Protein AF-A0A1T2KTH5-F1 (afdb_monomer)

Secondary structure (DSSP, 8-state):
-HHHHHHHHHHHHHT-EEEETTEEEE-SSS--TT-TTHHHHHHHHHHHHHHHHHHT-SS--SEEEEETTEEEEE--S-HHHHHHHHHHHHHHSSS--------SSEEEETTEEEEEETTEEEEE-

Foldseek 3Di:
DVVVVVVVVVVQQQALWDADPNDIDGDPDAHDPPDPCRQVVLVVVVVVLVVVLQVPDPADFPDWDDDRQDIDTHHDPDDVVVVVSQVSSCVSDPPDHDDDDDDPAWDDDPPWIWGADPNDTDIDD

Solvent-accessible surface area (backbone atoms only — not comparable to full-atom values): 7875 Å² total; per-residue (Å²): 105,78,64,54,52,52,49,52,51,52,49,51,52,76,58,20,64,44,73,58,95,91,41,82,44,73,41,91,74,70,69,46,88,84,49,96,60,37,66,64,50,52,46,53,52,50,50,50,52,50,53,58,51,56,73,73,45,92,77,72,58,84,38,82,48,74,56,91,90,48,74,52,71,41,78,84,78,52,68,70,54,50,53,50,53,52,51,47,53,43,67,71,36,98,85,54,73,79,87,87,85,87,58,92,50,52,46,77,55,90,82,30,39,42,29,58,55,95,95,36,83,45,77,46,117

Radius of gyration: 18.23 Å; Cα contacts (8 Å, |Δi|>4): 105; chains: 1; bounding box: 39×35×52 Å

Structure (mmCIF, N/CA/C/O backbone):
data_AF-A0A1T2KTH5-F1
#
_entry.id   AF-A0A1T2KTH5-F1
#
loop_
_atom_site.group_PDB
_atom_site.id
_atom_site.type_symbol
_atom_site.label_atom_id
_atom_site.label_alt_id
_atom_site.label_comp_id
_atom_site.label_asym_id
_atom_site.label_entity_id
_atom_site.label_seq_id
_atom_site.pdbx_PDB_ins_code
_atom_site.Cartn_x
_atom_site.Cartn_y
_atom_site.Cartn_z
_atom_site.occupancy
_atom_site.B_iso_or_equiv
_atom_site.auth_seq_id
_atom_site.auth_comp_id
_atom_site.auth_asym_id
_atom_site.auth_atom_id
_atom_site.pdbx_PDB_model_num
ATOM 1 N N . SER A 1 1 ? -24.000 18.958 11.539 1.00 47.59 1 SER A N 1
ATOM 2 C CA . SER A 1 1 ? -22.935 19.795 10.945 1.00 47.59 1 SER A CA 1
ATOM 3 C C . SER A 1 1 ? -21.641 18.971 10.852 1.00 47.59 1 SER A C 1
ATOM 5 O O . SER A 1 1 ? -21.633 17.850 11.360 1.00 47.59 1 SER A O 1
ATOM 7 N N . PRO A 1 2 ? -20.554 19.454 10.218 1.00 54.84 2 PRO A N 1
ATOM 8 C CA . PRO A 1 2 ? -19.252 18.767 10.220 1.00 54.84 2 PRO A CA 1
ATOM 9 C C . PRO A 1 2 ? -18.721 18.444 11.633 1.00 54.84 2 PRO A C 1
ATOM 11 O O . PRO A 1 2 ? -18.048 17.431 11.831 1.00 54.84 2 PRO A O 1
ATOM 14 N N . ASP A 1 3 ? -19.091 19.248 12.633 1.00 61.09 3 ASP A N 1
ATOM 15 C CA . ASP A 1 3 ? -18.751 19.007 14.040 1.00 61.09 3 ASP A CA 1
ATOM 16 C C . ASP A 1 3 ? -19.462 17.788 14.632 1.00 61.09 3 ASP A C 1
ATOM 18 O O . ASP A 1 3 ? -18.867 17.046 15.413 1.00 61.09 3 ASP A O 1
ATOM 22 N N . ASP A 1 4 ? -20.714 17.541 14.250 1.00 53.19 4 ASP A N 1
ATOM 23 C CA . ASP A 1 4 ? -21.470 16.382 14.741 1.00 53.19 4 ASP A CA 1
ATOM 24 C C . ASP A 1 4 ? -20.905 15.077 14.174 1.00 53.19 4 ASP A C 1
ATOM 26 O O . ASP A 1 4 ? -20.784 14.090 14.896 1.00 53.19 4 ASP A O 1
ATOM 30 N N . LEU A 1 5 ? -20.468 15.096 12.909 1.00 54.88 5 LEU A N 1
ATOM 31 C CA . LEU A 1 5 ? -19.745 13.980 12.294 1.00 54.88 5 LEU A CA 1
ATOM 32 C C . LEU A 1 5 ? -18.414 13.734 13.006 1.00 54.88 5 LEU A C 1
ATOM 34 O O . LEU A 1 5 ? -18.098 12.597 13.339 1.00 54.88 5 LEU A O 1
ATOM 38 N N . THR A 1 6 ? -17.668 14.793 13.316 1.00 58.50 6 THR A N 1
ATOM 39 C CA . THR A 1 6 ? -16.385 14.688 14.027 1.00 58.50 6 THR A CA 1
ATOM 40 C C . THR A 1 6 ? -16.558 14.124 15.441 1.00 58.50 6 THR A C 1
ATOM 42 O O . THR A 1 6 ? -15.764 13.287 15.879 1.00 58.50 6 THR A O 1
ATOM 45 N N . LYS A 1 7 ? -17.618 14.527 16.154 1.00 61.78 7 LYS A N 1
ATOM 46 C CA . LYS A 1 7 ? -17.967 13.989 17.480 1.00 61.78 7 LYS A CA 1
ATOM 47 C C . LYS A 1 7 ? -18.400 12.527 17.412 1.00 61.78 7 LYS A C 1
ATOM 49 O O . LYS A 1 7 ? -17.946 11.736 18.234 1.00 61.78 7 LYS A O 1
ATOM 54 N N . LEU A 1 8 ? -19.220 12.161 16.427 1.00 57.59 8 LEU A N 1
ATOM 55 C CA . LEU A 1 8 ? -19.664 10.783 16.222 1.00 57.59 8 LEU A CA 1
ATOM 56 C C . LEU A 1 8 ? -18.483 9.865 15.874 1.00 57.59 8 LEU A C 1
ATOM 58 O O . LEU A 1 8 ? -18.363 8.775 16.425 1.00 57.59 8 LEU A O 1
ATOM 62 N N . ILE A 1 9 ? -17.564 10.342 15.031 1.00 58.75 9 ILE A N 1
ATOM 63 C CA . ILE A 1 9 ? -16.332 9.635 14.668 1.00 58.75 9 ILE A CA 1
ATOM 64 C C . ILE A 1 9 ? -15.434 9.461 15.896 1.00 58.75 9 ILE A C 1
ATOM 66 O O . ILE A 1 9 ? -15.010 8.344 16.178 1.00 58.75 9 ILE A O 1
ATOM 70 N N . ARG A 1 10 ? -15.195 10.520 16.683 1.00 60.19 10 ARG A N 1
ATOM 71 C CA . ARG A 1 10 ? -14.440 10.409 17.944 1.00 60.19 10 ARG A CA 1
ATOM 72 C C . ARG A 1 10 ? -15.077 9.415 18.910 1.00 60.19 10 ARG A C 1
ATOM 74 O O . ARG A 1 10 ? -14.348 8.644 19.517 1.00 60.19 10 ARG A O 1
ATOM 81 N N . PHE A 1 11 ? -16.403 9.417 19.033 1.00 58.38 11 PHE A N 1
ATOM 82 C CA . PHE A 1 11 ? -17.132 8.507 19.913 1.00 58.38 11 PHE A CA 1
ATOM 83 C C . PHE A 1 11 ? -16.990 7.042 19.480 1.00 58.38 11 PHE A C 1
ATOM 85 O O . PHE A 1 11 ? -16.682 6.197 20.314 1.00 58.38 11 PHE A O 1
ATOM 92 N N . ILE A 1 12 ? -17.131 6.748 18.182 1.00 56.31 12 ILE A N 1
ATOM 93 C CA . ILE A 1 12 ? -16.936 5.397 17.627 1.00 56.31 12 ILE A CA 1
ATOM 94 C C . ILE A 1 12 ? -15.483 4.931 17.815 1.00 56.31 12 ILE A C 1
ATOM 96 O O . ILE A 1 12 ? -15.254 3.768 18.131 1.00 56.31 12 ILE A O 1
ATOM 100 N N . LEU A 1 13 ? -14.504 5.830 17.670 1.00 53.69 13 LEU A N 1
ATOM 101 C CA . LEU A 1 13 ? -13.084 5.503 17.832 1.00 53.69 13 LEU A CA 1
ATOM 102 C C . LEU A 1 13 ? -12.684 5.236 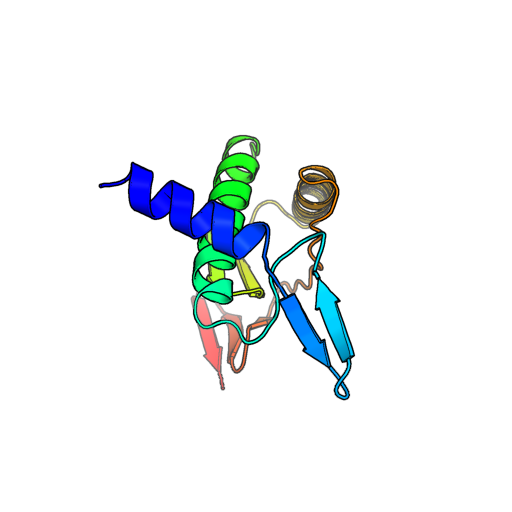19.283 1.00 53.69 13 LEU A C 1
ATOM 104 O O . LEU A 1 13 ? -11.877 4.344 19.520 1.00 53.69 13 LEU A O 1
ATOM 108 N N . THR A 1 14 ? -13.246 5.975 20.242 1.00 54.22 14 THR A N 1
ATOM 109 C CA . THR A 1 14 ? -12.961 5.785 21.674 1.00 54.22 14 THR A CA 1
ATOM 110 C C . THR A 1 14 ? -13.792 4.677 22.316 1.00 54.22 14 THR A C 1
ATOM 112 O O . THR A 1 14 ? -13.408 4.168 23.364 1.00 54.22 14 THR A O 1
ATOM 115 N N . HIS A 1 15 ? -14.900 4.277 21.686 1.00 54.16 15 HIS A N 1
ATOM 116 C CA . HIS A 1 15 ? -15.792 3.212 22.149 1.00 54.16 15 HIS A CA 1
ATOM 117 C C . HIS A 1 15 ? -15.847 2.055 21.139 1.00 54.16 15 HIS A C 1
ATOM 119 O O . HIS A 1 15 ? -16.916 1.498 20.883 1.00 54.16 15 HIS A O 1
ATOM 125 N N . ASN A 1 16 ? -14.698 1.668 20.565 1.00 57.09 16 ASN A N 1
ATOM 126 C CA . ASN A 1 16 ? -14.565 0.430 19.787 1.00 57.09 16 ASN A CA 1
ATOM 127 C C . ASN A 1 16 ? -14.603 -0.786 20.731 1.00 57.09 16 ASN A C 1
ATOM 129 O O . ASN A 1 16 ? -13.601 -1.465 20.945 1.00 57.09 16 ASN A O 1
ATOM 133 N N . ALA A 1 17 ? -15.760 -1.036 21.341 1.00 54.88 17 ALA A N 1
ATOM 134 C CA . ALA A 1 17 ? -16.015 -2.241 22.112 1.00 54.88 17 ALA A CA 1
ATOM 135 C C . ALA A 1 17 ? -16.496 -3.347 21.165 1.00 54.88 17 ALA A C 1
ATOM 137 O O . ALA A 1 17 ? -17.519 -3.196 20.494 1.00 54.88 17 ALA A O 1
ATOM 138 N N . PHE A 1 18 ? -15.772 -4.459 21.104 1.00 56.44 18 PHE A N 1
ATOM 139 C CA . PHE A 1 18 ? -16.195 -5.656 20.384 1.00 56.44 18 PHE A CA 1
ATOM 140 C C . PHE A 1 18 ? -16.348 -6.828 21.343 1.00 56.44 18 PHE A C 1
ATOM 142 O O . PHE A 1 18 ? -15.811 -6.829 22.449 1.00 56.44 18 PHE A O 1
ATOM 149 N N . THR A 1 19 ? -17.131 -7.821 20.934 1.00 45.41 19 THR A N 1
ATOM 150 C CA . THR A 1 19 ? -17.385 -9.006 21.757 1.00 45.41 19 THR A CA 1
ATOM 151 C C . THR A 1 19 ? -16.794 -10.212 21.047 1.00 45.41 19 THR A C 1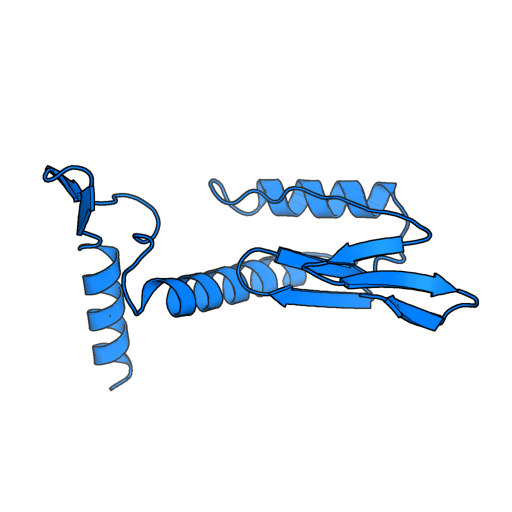
ATOM 153 O O . THR A 1 19 ? -17.137 -10.470 19.895 1.00 45.41 19 THR A O 1
ATOM 156 N N . PHE A 1 20 ? -15.905 -10.940 21.717 1.00 46.81 20 PHE A N 1
ATOM 157 C CA . PHE A 1 20 ? -15.282 -12.157 21.197 1.00 46.81 20 PHE A CA 1
ATOM 158 C C . PHE A 1 20 ? -15.393 -13.253 22.261 1.00 46.81 20 PHE A C 1
ATOM 160 O O . PHE A 1 20 ? -15.077 -13.016 23.422 1.00 46.81 20 PHE A O 1
ATOM 167 N N . ASN A 1 21 ? -15.913 -14.434 21.903 1.00 57.69 21 ASN A N 1
ATOM 168 C CA . ASN A 1 21 ? -16.188 -15.531 22.849 1.00 57.69 21 ASN A CA 1
ATOM 169 C C . ASN A 1 21 ? -17.005 -15.126 24.100 1.00 57.69 21 ASN A C 1
ATOM 171 O O . ASN A 1 21 ? -16.751 -15.600 25.204 1.00 57.69 21 ASN A O 1
ATOM 175 N N . GLY A 1 22 ? -17.991 -14.234 23.945 1.00 65.06 22 GLY A N 1
ATOM 176 C CA . GLY A 1 22 ? -18.833 -13.770 25.061 1.00 65.06 22 GLY A CA 1
ATOM 177 C C . GLY A 1 22 ? -18.125 -12.835 26.049 1.00 65.06 22 GLY A C 1
ATOM 178 O O . GLY A 1 22 ? -18.695 -12.493 27.081 1.00 65.06 22 GLY A O 1
ATOM 179 N N . GLN A 1 23 ? -16.899 -12.412 25.738 1.00 47.88 23 GLN A N 1
ATOM 180 C CA . GLN A 1 23 ? -16.119 -11.448 26.506 1.00 47.88 23 GLN A CA 1
ATOM 181 C C . GLN A 1 23 ? -16.079 -10.116 25.748 1.00 47.88 23 GLN A C 1
ATOM 183 O O . GLN A 1 23 ? -15.932 -10.091 24.523 1.00 47.88 23 GLN A O 1
ATOM 188 N N . HIS A 1 24 ? -16.231 -9.009 26.473 1.00 56.81 24 HIS A N 1
ATOM 189 C CA . HIS A 1 24 ? -16.186 -7.659 25.914 1.00 56.81 24 HIS A CA 1
ATOM 190 C C . HIS A 1 24 ? -14.757 -7.116 25.952 1.00 56.81 24 HIS A C 1
ATOM 192 O O . HIS A 1 24 ? -14.131 -7.088 27.010 1.00 56.81 24 HIS A O 1
ATOM 198 N N . TYR A 1 25 ? -14.268 -6.645 24.809 1.00 56.44 25 TYR A N 1
ATOM 199 C CA . TYR A 1 25 ? -12.944 -6.055 24.651 1.00 56.44 25 TYR A CA 1
ATOM 200 C C . TYR A 1 25 ? -13.085 -4.634 24.125 1.00 56.44 25 TYR A C 1
ATOM 202 O O . TYR A 1 25 ? -13.794 -4.401 23.148 1.00 56.44 25 TYR A O 1
ATOM 210 N N . LEU A 1 26 ? -12.402 -3.685 24.761 1.00 58.41 26 LEU A N 1
ATOM 211 C CA . LEU A 1 26 ? -12.257 -2.332 24.241 1.00 58.41 26 LEU A CA 1
ATOM 212 C C . LEU A 1 26 ? -10.969 -2.271 23.424 1.00 58.41 26 LEU A C 1
ATOM 214 O O . LEU A 1 26 ? -9.888 -2.560 23.932 1.00 58.41 26 LEU A O 1
ATOM 218 N N . GLN A 1 27 ? -11.084 -1.917 22.153 1.00 53.28 27 GLN A N 1
ATOM 219 C CA . GLN A 1 27 ? -9.931 -1.784 21.284 1.00 53.28 27 GLN A CA 1
ATOM 220 C C . GLN A 1 27 ? -9.269 -0.422 21.521 1.00 53.28 27 GLN A C 1
ATOM 222 O O . GLN A 1 27 ? -9.794 0.610 21.110 1.00 53.28 27 GLN A O 1
ATOM 227 N N . GLU A 1 28 ? -8.114 -0.422 22.189 1.00 53.31 28 GLU A N 1
ATOM 228 C CA . GLU A 1 28 ? -7.362 0.804 22.499 1.00 53.31 28 GLU A CA 1
ATOM 229 C C . GLU A 1 28 ? -6.713 1.441 21.255 1.00 53.31 28 GLU A C 1
ATOM 231 O O . GLU A 1 28 ? -6.493 2.648 21.226 1.00 53.31 28 GLU A O 1
ATOM 236 N N . HIS A 1 29 ? -6.425 0.645 20.214 1.00 53.44 29 HIS A N 1
ATOM 237 C CA . HIS A 1 29 ? -5.820 1.103 18.958 1.00 53.44 29 HIS A CA 1
ATOM 238 C C . HIS A 1 29 ? -6.442 0.411 17.734 1.00 53.44 29 HIS A C 1
ATOM 240 O O . HIS A 1 29 ? -6.533 -0.816 17.663 1.00 53.44 29 HIS A O 1
ATOM 246 N N . GLY A 1 30 ? -6.831 1.202 16.730 1.00 52.97 30 GLY A N 1
ATOM 247 C CA . GLY A 1 30 ? -7.528 0.725 15.531 1.00 52.97 30 GLY A CA 1
ATOM 248 C C . GLY A 1 30 ? -9.050 0.698 15.703 1.00 52.97 30 GLY A C 1
ATOM 249 O O . GLY A 1 30 ? -9.594 1.303 16.622 1.00 52.97 30 GLY A O 1
ATOM 250 N N . THR A 1 31 ? -9.749 0.029 14.790 1.00 48.66 31 THR A N 1
ATOM 251 C CA . THR A 1 31 ? -11.206 -0.139 14.855 1.00 48.66 31 THR A CA 1
ATOM 252 C C . THR A 1 31 ? -11.586 -1.612 14.824 1.00 48.66 31 THR A C 1
ATOM 254 O O . THR A 1 31 ? -10.900 -2.417 14.189 1.00 48.66 31 THR A O 1
ATOM 257 N N . ALA A 1 32 ? -12.663 -1.961 15.529 1.00 56.94 32 ALA A N 1
ATOM 258 C CA . ALA A 1 32 ? -13.148 -3.327 15.591 1.00 56.94 32 ALA A CA 1
ATOM 259 C C . ALA A 1 32 ? -13.707 -3.767 14.236 1.00 56.94 32 ALA A C 1
ATOM 261 O O . ALA A 1 32 ? -14.629 -3.142 13.693 1.00 56.94 32 ALA A O 1
ATOM 262 N N . MET A 1 33 ? -13.183 -4.881 13.716 1.00 57.69 33 MET A N 1
ATOM 263 C CA . MET A 1 33 ? -13.756 -5.554 12.552 1.00 57.69 33 MET A CA 1
ATOM 264 C C . MET A 1 33 ? -15.204 -5.953 12.871 1.00 57.69 33 MET A C 1
ATOM 266 O O . MET A 1 33 ? -15.458 -6.659 13.843 1.00 57.69 33 MET A O 1
ATOM 270 N N . GLY A 1 34 ? -16.164 -5.479 12.072 1.00 46.09 34 GLY A N 1
ATOM 271 C CA . GLY A 1 34 ? -17.589 -5.802 12.232 1.00 46.09 34 GLY A CA 1
ATOM 272 C C . GLY A 1 34 ? -18.488 -4.629 12.626 1.00 46.09 34 GLY A C 1
ATOM 273 O O . GLY A 1 34 ? -19.711 -4.746 12.526 1.00 46.09 34 GLY A O 1
ATOM 274 N N . THR A 1 35 ? -17.936 -3.467 12.991 1.00 56.28 35 THR A N 1
ATOM 275 C CA . THR A 1 35 ? -18.760 -2.251 13.086 1.00 56.28 35 THR A CA 1
ATOM 276 C C . THR A 1 35 ? -19.013 -1.695 11.680 1.00 56.28 35 THR A C 1
ATOM 278 O O . THR A 1 35 ? -18.095 -1.576 10.869 1.00 56.28 35 THR A O 1
ATOM 281 N N . LYS A 1 36 ? -20.268 -1.342 11.355 1.00 57.72 36 LYS A N 1
ATOM 282 C CA . LYS A 1 36 ? -20.666 -0.903 9.996 1.00 57.72 36 LYS A CA 1
ATOM 283 C C . LYS A 1 36 ? -19.891 0.315 9.464 1.00 57.72 36 LYS A C 1
ATOM 285 O O . LYS A 1 36 ? -19.947 0.567 8.266 1.00 57.72 36 LYS A O 1
ATOM 290 N N . PHE A 1 37 ? -19.223 1.061 10.346 1.00 65.44 37 PHE A N 1
ATOM 291 C CA . PHE A 1 37 ? -18.520 2.309 10.039 1.00 65.44 37 PHE A CA 1
ATOM 292 C C . PHE A 1 37 ? -16.982 2.185 10.055 1.00 65.44 37 PHE A C 1
ATOM 294 O O . PHE A 1 37 ? -16.282 3.101 9.618 1.00 65.44 37 PHE A O 1
ATOM 301 N N . ALA A 1 38 ? -16.442 1.063 10.548 1.00 67.19 38 ALA A N 1
ATOM 302 C CA . ALA A 1 38 ? -15.001 0.810 10.609 1.00 67.19 38 ALA A CA 1
ATOM 303 C C . ALA A 1 38 ? -14.297 0.902 9.239 1.00 67.19 38 ALA A C 1
ATOM 305 O O . ALA A 1 38 ? -13.272 1.586 9.151 1.00 67.19 38 ALA A O 1
ATOM 306 N N . PRO A 1 39 ? -14.818 0.290 8.151 1.00 69.38 39 PRO A N 1
ATOM 307 C CA . PRO A 1 39 ? -14.109 0.264 6.871 1.00 69.38 39 PRO A CA 1
ATOM 308 C C . PRO A 1 39 ? -13.991 1.645 6.223 1.00 69.38 39 PRO A C 1
ATOM 310 O O . PRO A 1 39 ? -12.953 1.983 5.659 1.00 69.38 39 PRO A O 1
ATOM 313 N N . GLN A 1 40 ? -15.038 2.472 6.310 1.00 71.94 40 GLN A N 1
ATOM 314 C CA . GLN A 1 40 ? -15.030 3.814 5.721 1.00 71.94 40 GLN A CA 1
ATOM 315 C C . GLN A 1 40 ? -14.033 4.718 6.445 1.00 71.94 40 GLN A C 1
ATOM 317 O O . GLN A 1 40 ? -13.313 5.482 5.804 1.00 71.94 40 GLN A O 1
ATOM 322 N N . TYR A 1 41 ? -13.957 4.597 7.771 1.00 74.56 41 TYR A N 1
ATOM 323 C CA . TYR A 1 41 ? -12.979 5.334 8.557 1.00 74.56 41 TYR A CA 1
ATOM 324 C C . TYR A 1 41 ? -11.544 4.900 8.241 1.00 74.56 41 TYR A C 1
ATOM 326 O O . TYR A 1 41 ? -10.701 5.753 7.961 1.00 74.56 41 TYR A O 1
ATOM 334 N N . ALA A 1 42 ? -11.277 3.590 8.237 1.00 79.12 42 ALA A N 1
ATOM 335 C CA . ALA A 1 42 ? -9.963 3.059 7.883 1.00 79.12 42 ALA A CA 1
ATOM 336 C C . ALA A 1 42 ? -9.537 3.539 6.488 1.00 79.12 42 ALA A C 1
ATOM 338 O O . ALA A 1 42 ? -8.419 4.021 6.314 1.00 79.12 42 ALA A O 1
ATOM 339 N N . ASN A 1 43 ? -10.462 3.527 5.523 1.00 82.00 43 ASN A N 1
ATOM 340 C CA . ASN A 1 43 ? -10.218 4.044 4.182 1.00 82.00 43 ASN A CA 1
ATOM 341 C C . ASN A 1 43 ? -9.862 5.532 4.161 1.00 82.00 43 ASN A C 1
ATOM 343 O O . ASN A 1 43 ? -8.957 5.907 3.417 1.00 82.00 43 ASN A O 1
ATOM 347 N N . LEU A 1 44 ? -10.545 6.369 4.947 1.00 83.56 44 LEU A N 1
ATOM 348 C CA . LEU A 1 44 ? -10.264 7.804 5.011 1.00 83.56 44 LEU A CA 1
ATOM 349 C C . LEU A 1 44 ? -8.909 8.090 5.669 1.00 83.56 44 LEU A C 1
ATOM 351 O O . LEU A 1 44 ? -8.133 8.891 5.149 1.00 83.56 44 LEU A O 1
ATOM 355 N N . PHE A 1 45 ? -8.618 7.423 6.788 1.00 85.31 45 PHE A N 1
ATOM 356 C CA . PHE A 1 45 ? -7.336 7.551 7.475 1.00 85.31 45 PHE A CA 1
ATOM 357 C C . PHE A 1 45 ? -6.180 7.127 6.565 1.00 85.31 45 PHE A C 1
ATOM 359 O O . PHE A 1 45 ? -5.246 7.903 6.372 1.00 85.31 45 PHE A O 1
ATOM 366 N N . MET A 1 46 ? -6.279 5.941 5.953 1.00 88.88 46 MET A N 1
ATOM 367 C CA . MET A 1 46 ? -5.257 5.436 5.034 1.00 88.88 46 MET A CA 1
ATOM 368 C C . MET A 1 46 ? -5.089 6.354 3.828 1.00 88.88 46 MET A C 1
ATOM 370 O O . MET A 1 46 ? -3.964 6.686 3.482 1.00 88.88 46 MET A O 1
ATOM 374 N N . HIS A 1 47 ? -6.184 6.869 3.257 1.00 88.25 47 HIS A N 1
ATOM 375 C CA . HIS A 1 47 ? -6.100 7.831 2.159 1.00 88.25 47 HIS A CA 1
ATOM 376 C C . HIS A 1 47 ? -5.317 9.090 2.553 1.00 88.25 47 HIS A C 1
ATOM 378 O O . HIS A 1 47 ? -4.452 9.536 1.802 1.00 88.25 47 HIS A O 1
ATOM 384 N N . LYS A 1 48 ? -5.584 9.661 3.735 1.00 87.19 48 LYS A N 1
ATOM 385 C CA . LYS A 1 48 ? -4.853 10.840 4.213 1.00 87.19 48 LYS A CA 1
ATOM 386 C C . LYS A 1 48 ? -3.378 10.523 4.472 1.00 87.19 48 LYS A C 1
ATOM 388 O O . LYS A 1 48 ? -2.522 11.277 4.020 1.00 87.19 48 LYS A O 1
ATOM 393 N N . LEU A 1 49 ? -3.094 9.401 5.134 1.00 89.25 49 LEU A N 1
ATOM 394 C CA . LEU A 1 49 ? -1.733 8.937 5.404 1.00 89.25 49 LEU A CA 1
ATOM 395 C C . LEU A 1 49 ? -0.928 8.761 4.107 1.00 89.25 49 LEU A C 1
ATOM 397 O O . LEU A 1 49 ? 0.210 9.213 4.020 1.00 89.25 49 LEU A O 1
ATOM 401 N N . GLU A 1 50 ? -1.534 8.143 3.094 1.00 92.38 50 GLU A N 1
ATOM 402 C CA . GLU A 1 50 ? -0.938 7.926 1.774 1.00 92.38 50 GLU A CA 1
ATOM 403 C C . GLU A 1 50 ? -0.673 9.238 1.046 1.00 92.38 50 GLU A C 1
ATOM 405 O O . GLU A 1 50 ? 0.416 9.421 0.514 1.00 92.38 50 GLU A O 1
ATOM 410 N N . GLN A 1 51 ? -1.638 10.162 1.034 1.00 93.31 51 GLN A N 1
ATOM 411 C CA . GLN A 1 51 ? -1.455 11.480 0.418 1.00 93.31 51 GLN A CA 1
ATOM 412 C C . GLN A 1 51 ? -0.318 12.257 1.085 1.00 93.31 51 GLN A C 1
ATOM 414 O O . GLN A 1 51 ? 0.536 12.814 0.393 1.00 93.31 51 GLN A O 1
ATOM 419 N N . ASP A 1 52 ? -0.277 12.255 2.418 1.00 92.44 52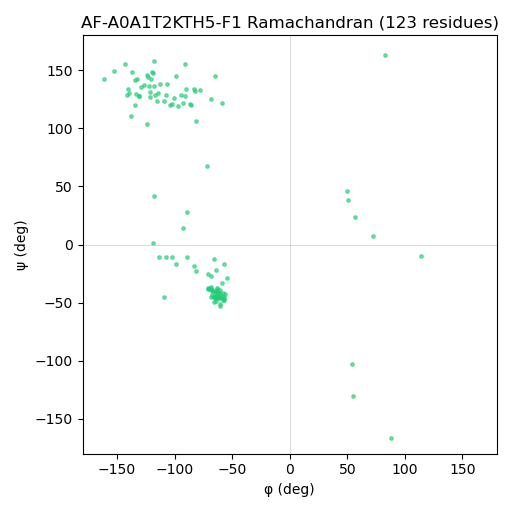 ASP A N 1
ATOM 420 C CA . ASP A 1 52 ? 0.773 12.937 3.169 1.00 92.44 52 ASP A CA 1
ATOM 421 C C . ASP A 1 52 ? 2.134 12.297 2.888 1.00 92.44 52 ASP A C 1
ATOM 423 O O . ASP A 1 52 ? 3.084 13.008 2.568 1.00 92.44 52 ASP A O 1
ATOM 427 N N . PHE A 1 53 ? 2.224 10.965 2.895 1.00 94.69 53 PHE A N 1
ATOM 428 C CA . PHE A 1 53 ? 3.454 10.265 2.544 1.00 94.69 53 PHE A CA 1
ATOM 429 C C . PHE A 1 53 ? 3.903 10.573 1.112 1.00 94.69 53 PHE A C 1
ATOM 431 O O . PHE A 1 53 ? 5.035 11.013 0.918 1.00 94.69 53 PHE A O 1
ATOM 438 N N . LEU A 1 54 ? 3.032 10.404 0.114 1.00 94.88 54 LEU A N 1
ATOM 439 C CA . LEU A 1 54 ? 3.356 10.631 -1.299 1.00 94.88 54 LEU A CA 1
ATOM 440 C C . LEU A 1 54 ? 3.815 12.072 -1.557 1.00 94.88 54 LEU A C 1
ATOM 442 O O . LEU A 1 54 ? 4.706 12.284 -2.377 1.00 94.88 54 LEU A O 1
ATOM 446 N N . SER A 1 55 ? 3.281 13.048 -0.814 1.00 95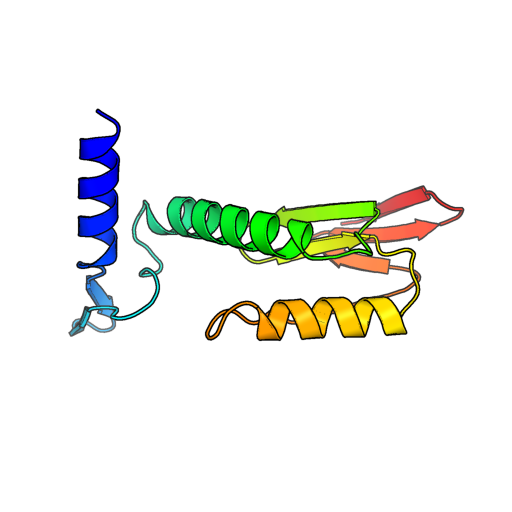.06 55 SER A N 1
ATOM 447 C CA . SER A 1 55 ? 3.710 14.450 -0.909 1.00 95.06 55 SER A CA 1
ATOM 448 C C . SER A 1 55 ? 5.167 14.682 -0.486 1.00 95.06 55 SER A C 1
ATOM 450 O O . SER A 1 55 ? 5.781 15.661 -0.907 1.00 95.06 55 SER A O 1
ATOM 452 N N . THR A 1 56 ? 5.739 13.775 0.313 1.00 94.75 56 THR A N 1
ATOM 453 C CA . THR A 1 56 ? 7.145 13.831 0.749 1.00 94.75 56 THR A CA 1
ATOM 454 C C . THR A 1 56 ? 8.109 13.124 -0.204 1.00 94.75 56 THR A C 1
ATOM 456 O O . THR A 1 56 ? 9.322 13.249 -0.040 1.00 94.75 56 THR A O 1
ATOM 459 N N . GLN A 1 57 ? 7.603 12.366 -1.182 1.00 95.38 57 GLN A N 1
ATOM 460 C CA . GLN A 1 57 ? 8.435 11.540 -2.053 1.00 95.38 57 GLN A CA 1
ATOM 461 C C . GLN A 1 57 ? 8.785 12.269 -3.352 1.00 95.38 57 GLN A C 1
ATOM 463 O O . GLN A 1 57 ? 7.912 12.737 -4.081 1.00 95.38 57 GLN A O 1
ATOM 468 N N . THR A 1 58 ? 10.078 12.308 -3.679 1.00 95.19 58 THR A N 1
ATOM 469 C CA . THR A 1 58 ? 10.564 12.848 -4.960 1.00 95.19 58 THR A CA 1
ATOM 470 C C . THR A 1 58 ? 10.217 11.928 -6.130 1.00 95.19 58 THR A C 1
ATOM 472 O O . THR A 1 58 ? 9.893 12.400 -7.215 1.00 95.19 58 THR A O 1
ATOM 475 N N . LEU A 1 59 ? 10.294 10.612 -5.913 1.00 96.50 59 LEU A N 1
ATOM 476 C CA . LEU A 1 59 ? 9.934 9.596 -6.899 1.00 96.50 59 LEU A CA 1
ATOM 477 C C . LEU A 1 59 ? 8.540 9.070 -6.581 1.00 96.50 59 LEU A C 1
ATOM 479 O O . LEU A 1 59 ? 8.285 8.622 -5.463 1.00 96.50 59 LEU A O 1
ATOM 483 N N . GLN A 1 60 ? 7.655 9.118 -7.571 1.00 95.81 60 GLN A N 1
ATOM 484 C CA . GLN A 1 60 ? 6.272 8.685 -7.429 1.00 95.81 60 GLN A CA 1
ATOM 485 C C . GLN A 1 60 ? 5.963 7.523 -8.375 1.00 95.81 60 GLN A C 1
ATOM 487 O O . GLN A 1 60 ? 6.533 7.457 -9.466 1.00 95.81 60 GLN A O 1
ATOM 492 N N . PRO A 1 61 ? 5.073 6.605 -7.969 1.00 95.31 61 PRO A N 1
ATOM 493 C CA . PRO A 1 61 ? 4.589 5.553 -8.852 1.00 95.31 61 PRO A CA 1
ATOM 494 C C . PRO A 1 61 ? 3.789 6.150 -10.019 1.00 95.31 61 PRO A C 1
ATOM 496 O O . PRO A 1 61 ? 3.036 7.106 -9.834 1.00 95.31 61 PRO A O 1
ATOM 499 N N . ASP A 1 62 ? 3.887 5.540 -11.200 1.00 93.44 62 ASP A N 1
ATOM 500 C CA . ASP A 1 62 ? 3.111 5.952 -12.383 1.00 93.44 62 ASP A CA 1
ATOM 501 C C . ASP A 1 62 ? 1.616 5.664 -12.208 1.00 93.44 62 ASP A C 1
ATOM 503 O O . ASP A 1 62 ? 0.749 6.331 -12.775 1.00 93.44 62 ASP A O 1
ATOM 507 N N . LEU A 1 63 ? 1.307 4.655 -11.395 1.00 92.31 63 LEU A N 1
ATOM 508 C CA . LEU A 1 63 ? -0.042 4.322 -10.980 1.00 92.31 63 LEU A CA 1
ATOM 509 C C . LEU A 1 63 ? -0.021 3.914 -9.514 1.00 92.31 63 LEU A C 1
ATOM 511 O O . LEU A 1 63 ? 0.798 3.093 -9.118 1.00 92.31 63 LEU A O 1
ATOM 515 N N . TYR A 1 64 ? -0.959 4.443 -8.736 1.00 94.19 64 TYR A N 1
ATOM 516 C CA . TYR A 1 64 ? -1.198 4.036 -7.356 1.00 94.19 64 TYR A CA 1
ATOM 517 C C . TYR A 1 64 ? -2.698 3.856 -7.143 1.00 94.19 64 TYR A C 1
ATOM 519 O O . TYR A 1 64 ? -3.488 4.783 -7.363 1.00 94.19 64 TYR A O 1
ATOM 527 N N . LYS A 1 65 ? -3.107 2.649 -6.764 1.00 91.56 65 LYS A N 1
ATOM 528 C CA . LYS A 1 65 ? -4.498 2.280 -6.500 1.00 91.56 65 LYS A CA 1
ATOM 529 C C . LYS A 1 65 ? -4.554 1.494 -5.203 1.00 91.56 65 LYS A C 1
ATOM 531 O O . L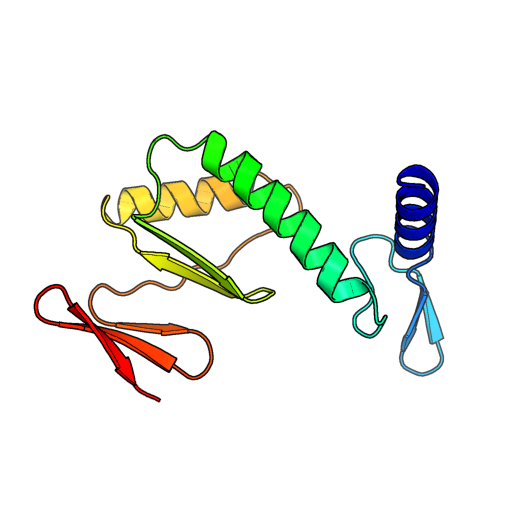YS A 1 65 ? -3.693 0.664 -4.948 1.00 91.56 65 LYS A O 1
ATOM 536 N N . ARG A 1 66 ? -5.590 1.737 -4.410 1.00 91.56 66 ARG A N 1
ATOM 537 C CA . ARG A 1 66 ? -5.845 0.990 -3.184 1.00 91.56 66 ARG A CA 1
ATOM 538 C C . ARG A 1 66 ? -7.254 0.429 -3.192 1.00 91.56 66 ARG A C 1
ATOM 540 O O . ARG A 1 66 ? -8.198 1.136 -3.552 1.00 91.56 66 ARG A O 1
ATOM 547 N N . TYR A 1 67 ? -7.374 -0.813 -2.755 1.00 88.12 67 TYR A N 1
ATOM 548 C CA . TYR A 1 67 ? -8.623 -1.486 -2.464 1.00 88.12 67 TYR A CA 1
ATOM 549 C C . TYR A 1 67 ? -8.585 -1.977 -1.016 1.00 88.12 67 TYR A C 1
ATOM 551 O O . TYR A 1 67 ? -7.929 -2.959 -0.714 1.00 88.12 67 TYR A O 1
ATOM 559 N N . ILE A 1 68 ? -9.282 -1.269 -0.121 1.00 86.88 68 ILE A N 1
ATOM 560 C CA . ILE A 1 68 ? -9.272 -1.525 1.330 1.00 86.88 68 ILE A CA 1
ATOM 561 C C . ILE A 1 68 ? -7.830 -1.536 1.871 1.00 86.88 68 ILE A C 1
ATOM 563 O O . ILE A 1 68 ? -7.256 -0.456 2.045 1.00 86.88 68 ILE A O 1
ATOM 567 N N . ASP A 1 69 ? -7.274 -2.715 2.125 1.00 84.69 69 ASP A N 1
ATOM 568 C CA . ASP A 1 69 ? -5.946 -2.993 2.661 1.00 84.69 69 ASP A CA 1
ATOM 569 C C . ASP A 1 69 ? -4.912 -3.349 1.582 1.00 84.69 69 ASP A C 1
ATOM 571 O O . ASP A 1 69 ? -3.716 -3.195 1.827 1.00 84.69 69 ASP A O 1
ATOM 575 N N . ASP A 1 70 ? -5.347 -3.712 0.374 1.00 89.81 70 ASP A N 1
ATOM 576 C CA . ASP A 1 70 ? -4.462 -4.049 -0.739 1.00 89.81 70 ASP A CA 1
ATOM 577 C C . ASP A 1 70 ? -4.112 -2.828 -1.596 1.00 89.81 70 ASP A C 1
ATOM 579 O O . ASP A 1 70 ? -4.973 -2.045 -2.013 1.00 89.81 70 ASP A O 1
ATOM 583 N N . ILE A 1 71 ? -2.827 -2.681 -1.921 1.00 93.31 71 ILE A N 1
ATOM 584 C CA . ILE A 1 71 ? -2.307 -1.597 -2.761 1.00 93.31 71 ILE A CA 1
ATOM 585 C C . ILE A 1 71 ? -1.708 -2.183 -4.037 1.00 93.31 71 ILE A C 1
ATOM 587 O O . ILE A 1 71 ? -0.833 -3.043 -3.997 1.00 93.31 71 ILE A O 1
ATOM 591 N N . PHE A 1 72 ? -2.139 -1.647 -5.174 1.00 93.69 72 PHE A N 1
ATOM 592 C CA . PHE A 1 72 ? -1.556 -1.894 -6.483 1.00 93.69 72 PHE A CA 1
ATOM 593 C C . PHE A 1 72 ? -0.789 -0.659 -6.951 1.00 93.69 72 PHE A C 1
ATOM 595 O O . PHE A 1 72 ? -1.333 0.451 -6.976 1.00 93.69 72 PHE A O 1
ATOM 602 N N . LEU A 1 73 ? 0.465 -0.848 -7.363 1.00 94.38 73 LEU A N 1
ATOM 603 C CA . LEU A 1 73 ? 1.288 0.230 -7.897 1.00 94.38 73 LEU A CA 1
ATOM 604 C C . LEU A 1 73 ? 2.086 -0.193 -9.129 1.00 94.38 73 LEU A C 1
ATOM 606 O O . LEU A 1 73 ? 2.515 -1.339 -9.240 1.00 94.38 73 LEU A O 1
ATOM 610 N N . ILE A 1 74 ? 2.322 0.764 -10.027 1.00 93.50 74 ILE A N 1
ATOM 611 C CA . ILE A 1 74 ? 3.268 0.632 -11.141 1.00 93.50 74 ILE A CA 1
ATOM 612 C C . ILE A 1 74 ? 4.463 1.527 -10.841 1.00 93.50 74 ILE A C 1
ATOM 614 O O . ILE A 1 74 ? 4.309 2.731 -10.634 1.00 93.50 74 ILE A O 1
ATOM 618 N N . TRP A 1 75 ? 5.653 0.933 -10.817 1.00 95.19 75 TRP A N 1
ATOM 619 C CA . TRP A 1 75 ? 6.894 1.621 -10.483 1.00 95.19 75 TRP A CA 1
ATOM 620 C C . TRP A 1 75 ? 7.905 1.526 -11.620 1.00 95.19 75 TRP A C 1
ATOM 622 O O . TRP A 1 75 ? 8.245 0.430 -12.061 1.00 95.19 75 TRP A O 1
ATOM 632 N N . THR A 1 76 ? 8.424 2.671 -12.059 1.00 94.62 76 THR A N 1
ATOM 633 C CA . THR A 1 76 ? 9.310 2.776 -13.232 1.00 94.62 76 THR A CA 1
ATOM 634 C C . THR A 1 76 ? 10.700 3.322 -12.913 1.00 94.62 76 THR A C 1
ATOM 636 O O . THR A 1 76 ? 11.554 3.386 -13.792 1.00 94.62 76 THR A O 1
ATOM 639 N N . HIS A 1 77 ? 10.990 3.611 -11.640 1.00 96.00 77 HIS A N 1
ATOM 640 C CA . HIS A 1 77 ? 12.273 4.185 -11.200 1.00 96.00 77 HIS A CA 1
ATOM 641 C C . HIS A 1 77 ? 13.310 3.134 -10.767 1.00 96.00 77 HIS A C 1
ATOM 643 O O . HIS A 1 77 ? 14.303 3.458 -10.119 1.00 96.00 77 HIS A O 1
ATOM 649 N N . GLY A 1 78 ? 13.078 1.860 -11.093 1.00 95.62 78 GLY A N 1
ATOM 650 C CA . GLY A 1 78 ? 13.962 0.743 -10.748 1.00 95.62 78 GLY A CA 1
ATOM 651 C C . GLY A 1 78 ? 13.768 0.182 -9.333 1.00 95.62 78 GLY A C 1
ATOM 652 O O . GLY A 1 78 ? 13.163 0.802 -8.455 1.00 95.62 78 GLY A O 1
ATOM 653 N N . LEU A 1 79 ? 14.286 -1.032 -9.117 1.00 94.94 79 LEU A N 1
ATOM 654 C CA . LEU A 1 79 ? 14.022 -1.828 -7.913 1.00 94.94 79 LEU A CA 1
ATOM 655 C C . LEU A 1 79 ? 14.621 -1.244 -6.629 1.00 94.94 79 LEU A C 1
ATOM 657 O O . LEU A 1 79 ? 13.976 -1.274 -5.585 1.00 94.94 79 LEU A O 1
ATOM 661 N N . GLU A 1 80 ? 15.835 -0.702 -6.676 1.00 96.81 80 GLU A N 1
ATOM 662 C CA . GLU A 1 80 ? 16.454 -0.132 -5.472 1.00 96.81 80 GLU A CA 1
ATOM 663 C C . GLU A 1 80 ? 15.666 1.086 -4.975 1.00 96.81 80 GLU A C 1
ATOM 665 O O . GLU A 1 80 ? 15.360 1.189 -3.787 1.00 96.81 80 GLU A O 1
ATOM 670 N N . ALA A 1 81 ? 15.213 1.948 -5.890 1.00 97.31 81 ALA A N 1
ATOM 671 C CA . ALA A 1 81 ? 14.335 3.062 -5.551 1.00 97.31 81 ALA A CA 1
ATOM 672 C C . ALA A 1 81 ? 12.980 2.588 -4.992 1.00 97.31 81 ALA A C 1
ATOM 674 O O . ALA A 1 81 ? 12.479 3.185 -4.041 1.00 97.31 81 ALA A O 1
ATOM 675 N N . LEU A 1 82 ? 12.421 1.487 -5.516 1.00 96.81 82 LEU A N 1
ATOM 676 C CA . LEU A 1 82 ? 11.194 0.883 -4.984 1.00 96.81 82 LEU A CA 1
ATOM 677 C C . LEU A 1 82 ? 11.377 0.404 -3.538 1.00 96.81 82 LEU A C 1
ATOM 679 O O . LEU A 1 82 ? 10.537 0.677 -2.682 1.00 96.81 82 LEU A O 1
ATOM 683 N N . LYS A 1 83 ? 12.487 -0.284 -3.245 1.00 96.88 83 LYS A N 1
ATOM 684 C CA . LYS A 1 83 ? 12.812 -0.736 -1.882 1.00 96.88 83 LYS A CA 1
ATOM 685 C C . LYS A 1 83 ? 12.984 0.444 -0.929 1.00 96.88 83 LYS A C 1
ATOM 687 O O . LYS A 1 83 ? 12.504 0.388 0.201 1.00 96.88 83 LYS A O 1
ATOM 692 N N . HIS A 1 84 ? 13.630 1.521 -1.377 1.00 97.25 84 HIS A N 1
ATOM 693 C CA . HIS A 1 84 ? 13.756 2.742 -0.582 1.00 97.25 84 HIS A CA 1
ATOM 694 C C . HIS A 1 84 ? 12.401 3.395 -0.305 1.00 97.25 84 HIS A C 1
ATOM 696 O O . HIS A 1 84 ? 12.129 3.738 0.844 1.00 97.25 84 HIS A O 1
ATOM 702 N N . PHE A 1 85 ? 11.543 3.512 -1.319 1.00 97.25 85 PHE A N 1
ATOM 703 C CA . PHE A 1 85 ? 10.180 4.025 -1.178 1.00 97.25 85 PHE A CA 1
ATOM 704 C C . PHE A 1 85 ? 9.366 3.198 -0.172 1.00 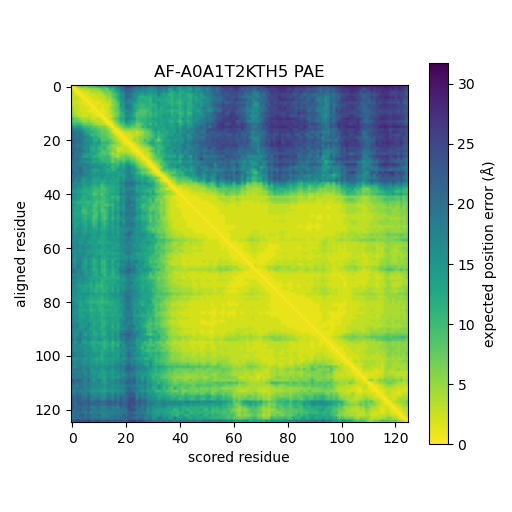97.25 85 PHE A C 1
ATOM 706 O O . PHE A 1 85 ? 8.764 3.748 0.751 1.00 97.25 85 PHE A O 1
ATOM 713 N N . HIS A 1 86 ? 9.403 1.868 -0.295 1.00 96.88 86 HIS A N 1
ATOM 714 C CA . HIS A 1 86 ? 8.732 0.950 0.630 1.00 96.88 86 HIS A CA 1
ATOM 715 C C . HIS A 1 86 ? 9.247 1.095 2.066 1.00 96.88 86 HIS A C 1
ATOM 717 O O . HIS A 1 86 ? 8.460 1.221 3.006 1.00 96.88 86 HIS A O 1
ATOM 723 N N . ASN A 1 87 ? 10.569 1.154 2.238 1.00 97.00 87 ASN A N 1
ATOM 724 C CA . ASN A 1 87 ? 11.172 1.354 3.548 1.00 97.00 87 ASN A CA 1
ATOM 725 C C . ASN A 1 87 ? 10.790 2.713 4.154 1.00 97.00 87 ASN A C 1
ATOM 727 O O . ASN A 1 87 ? 10.496 2.787 5.346 1.00 97.00 87 ASN A O 1
ATOM 731 N N . ALA A 1 88 ? 10.756 3.776 3.348 1.00 96.56 88 ALA A N 1
ATOM 732 C CA . ALA A 1 88 ? 10.341 5.103 3.789 1.00 96.56 88 ALA A CA 1
ATOM 733 C C . ALA A 1 88 ? 8.883 5.104 4.266 1.00 96.56 88 ALA A C 1
ATOM 735 O O . ALA A 1 88 ? 8.611 5.612 5.354 1.00 96.56 88 ALA A O 1
ATOM 736 N N . PHE A 1 89 ? 7.968 4.464 3.525 1.00 95.75 89 PHE A N 1
ATOM 737 C CA . PHE A 1 89 ? 6.572 4.316 3.956 1.00 95.75 89 PHE A CA 1
ATOM 738 C C . PHE A 1 89 ? 6.498 3.618 5.316 1.00 95.75 89 PHE A C 1
ATOM 740 O O . PHE A 1 89 ? 5.862 4.106 6.251 1.00 95.75 89 PHE A O 1
ATOM 747 N N . ASN A 1 90 ? 7.227 2.511 5.463 1.00 95.25 90 ASN A N 1
ATOM 748 C CA . ASN A 1 90 ? 7.270 1.748 6.705 1.00 95.25 90 ASN A CA 1
ATOM 749 C C . ASN A 1 90 ? 7.917 2.496 7.873 1.00 95.25 90 ASN A C 1
ATOM 751 O O . ASN A 1 90 ? 7.761 2.058 9.006 1.00 95.25 90 ASN A O 1
ATOM 755 N N . HIS A 1 91 ? 8.604 3.615 7.658 1.00 95.06 91 HIS A N 1
AT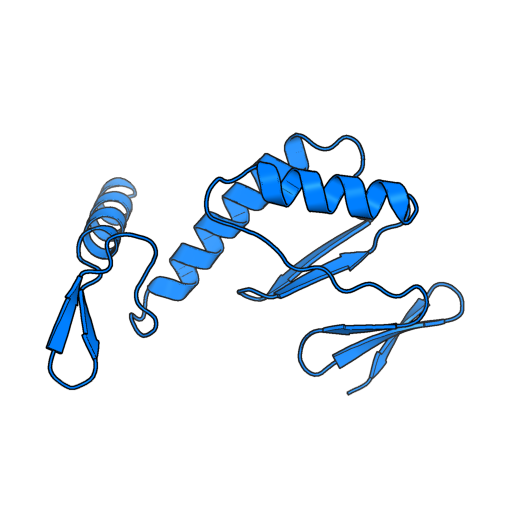OM 756 C CA . HIS A 1 91 ? 9.099 4.479 8.734 1.00 95.06 91 HIS A CA 1
ATOM 757 C C . HIS A 1 91 ? 8.248 5.739 8.932 1.00 95.06 91 HIS A C 1
ATOM 759 O O . HIS A 1 91 ? 8.404 6.417 9.945 1.00 95.06 91 HIS A O 1
ATOM 765 N N . PHE A 1 92 ? 7.324 6.031 8.013 1.00 91.75 92 PHE A N 1
ATOM 766 C CA . PHE A 1 92 ? 6.488 7.227 8.052 1.00 91.75 92 PHE A CA 1
ATOM 767 C C . PHE A 1 92 ? 5.453 7.187 9.181 1.00 91.75 92 PHE A C 1
ATOM 769 O O . PHE A 1 92 ? 5.208 8.198 9.835 1.00 91.75 92 PHE A O 1
ATOM 776 N N . HIS A 1 93 ? 4.874 6.012 9.450 1.00 88.88 93 HIS A N 1
ATOM 777 C CA . HIS A 1 93 ? 3.937 5.817 10.554 1.00 88.88 93 HIS A CA 1
ATOM 778 C C . HIS A 1 93 ? 4.476 4.794 11.566 1.00 88.88 93 HIS A C 1
ATOM 780 O O . HIS A 1 93 ? 4.966 3.729 11.167 1.00 88.88 93 HIS A O 1
ATOM 786 N N . PRO A 1 94 ? 4.365 5.048 12.886 1.00 81.81 94 PRO A N 1
ATOM 787 C CA . PRO A 1 94 ? 4.910 4.151 13.904 1.00 81.81 94 PRO A CA 1
ATOM 788 C C . PRO A 1 94 ? 4.288 2.751 13.849 1.00 81.81 94 PRO A C 1
ATOM 790 O O . PRO A 1 94 ? 5.006 1.762 13.980 1.00 81.81 94 PRO A O 1
ATOM 793 N N . THR A 1 95 ? 2.981 2.657 13.591 1.00 82.38 95 THR A N 1
ATOM 794 C CA . THR A 1 95 ? 2.215 1.405 13.728 1.00 82.38 95 THR A CA 1
ATOM 795 C C . THR A 1 95 ? 1.680 0.817 12.423 1.00 82.38 95 THR A C 1
ATOM 797 O O . THR A 1 95 ? 1.226 -0.320 12.433 1.00 82.38 95 THR A O 1
ATOM 800 N N . ILE A 1 96 ? 1.729 1.549 11.304 1.00 88.06 96 ILE A N 1
ATOM 801 C CA . ILE A 1 96 ? 1.241 1.051 10.009 1.00 88.06 96 ILE A CA 1
ATOM 802 C C . ILE A 1 96 ? 2.450 0.646 9.180 1.00 88.06 96 ILE A C 1
ATOM 804 O O . ILE A 1 96 ? 3.327 1.473 8.934 1.00 88.06 96 ILE A O 1
ATOM 808 N N . LYS A 1 97 ? 2.496 -0.627 8.785 1.00 90.94 97 LYS A N 1
ATOM 809 C CA . LYS A 1 97 ? 3.552 -1.209 7.955 1.00 90.94 97 LYS A CA 1
ATOM 810 C C . LYS A 1 97 ? 2.907 -1.939 6.784 1.00 90.94 97 LYS A C 1
ATOM 812 O O . LYS A 1 97 ? 1.941 -2.670 6.979 1.00 90.94 97 LYS A O 1
ATOM 817 N N . LEU A 1 98 ? 3.458 -1.748 5.596 1.00 92.50 98 LEU A N 1
ATOM 818 C CA . LEU A 1 98 ? 3.089 -2.455 4.381 1.00 92.50 98 LEU A CA 1
ATOM 819 C C . LEU A 1 98 ? 4.071 -3.592 4.119 1.00 92.50 98 LEU A C 1
ATOM 821 O O . LEU A 1 98 ? 5.283 -3.468 4.338 1.00 92.50 98 LEU A O 1
ATOM 825 N N . THR A 1 99 ? 3.552 -4.681 3.578 1.00 93.94 99 THR A N 1
ATOM 826 C CA . THR A 1 99 ? 4.329 -5.704 2.879 1.00 93.94 99 THR A CA 1
ATOM 827 C C . THR A 1 99 ? 4.384 -5.353 1.392 1.00 93.94 99 THR A C 1
ATOM 829 O O . THR A 1 99 ? 3.536 -4.619 0.890 1.00 93.94 99 THR A O 1
ATOM 832 N N . ILE A 1 100 ? 5.413 -5.822 0.684 1.00 94.06 100 ILE A N 1
ATOM 833 C CA . ILE A 1 100 ? 5.542 -5.586 -0.757 1.00 94.06 100 ILE A CA 1
ATOM 834 C C . ILE A 1 100 ? 5.846 -6.893 -1.484 1.00 94.06 100 ILE A C 1
ATOM 836 O O . ILE A 1 100 ? 6.788 -7.605 -1.137 1.00 94.06 100 ILE A O 1
ATOM 840 N N . GLY A 1 101 ? 5.045 -7.181 -2.506 1.00 92.94 101 GLY A N 1
ATOM 841 C CA . GLY A 1 101 ? 5.349 -8.134 -3.566 1.00 92.94 101 GLY A CA 1
ATOM 842 C C . GLY A 1 101 ? 5.512 -7.366 -4.875 1.00 92.94 101 GLY A C 1
ATOM 843 O O . GLY A 1 101 ? 4.767 -6.424 -5.133 1.00 92.94 101 GLY A O 1
ATOM 844 N N . TYR A 1 102 ? 6.506 -7.722 -5.683 1.00 93.12 102 TYR A N 1
ATOM 845 C CA . TYR A 1 102 ? 6.742 -7.083 -6.975 1.00 93.12 102 TYR A CA 1
ATOM 846 C C . TYR A 1 102 ? 7.217 -8.106 -8.000 1.00 93.12 102 TYR A C 1
ATOM 848 O O . TYR A 1 102 ? 7.797 -9.138 -7.664 1.00 93.12 102 TYR A O 1
ATOM 856 N N . SER A 1 103 ? 6.982 -7.784 -9.264 1.00 92.31 103 SER A N 1
ATOM 857 C CA . SER A 1 103 ? 7.392 -8.571 -10.417 1.00 92.31 103 SER A CA 1
ATOM 858 C C . SER A 1 103 ? 7.566 -7.638 -11.606 1.00 92.31 103 SER A C 1
ATOM 860 O O . SER A 1 103 ? 6.885 -6.616 -11.696 1.00 92.31 103 SER A O 1
ATOM 862 N N . TYR A 1 104 ? 8.482 -7.981 -12.506 1.00 88.69 104 TYR A N 1
ATOM 863 C CA . TYR A 1 104 ? 8.674 -7.241 -13.754 1.00 88.69 104 TYR A CA 1
ATOM 864 C C . TYR A 1 104 ? 7.655 -7.640 -14.827 1.00 88.69 104 TYR A C 1
ATOM 866 O O . TYR A 1 104 ? 7.380 -6.849 -15.726 1.00 88.69 104 TYR A O 1
ATOM 874 N N . ASP A 1 105 ? 7.078 -8.839 -14.707 1.00 87.75 105 ASP A N 1
ATOM 875 C CA . ASP A 1 105 ? 6.237 -9.438 -15.744 1.00 87.75 105 ASP A CA 1
ATOM 876 C C . ASP A 1 105 ? 4.762 -9.476 -15.344 1.00 87.75 105 ASP A C 1
ATOM 878 O O . ASP A 1 105 ? 3.886 -9.141 -16.144 1.00 87.75 105 ASP A O 1
ATOM 882 N N . SER A 1 106 ? 4.469 -9.886 -14.108 1.00 89.50 106 SER A N 1
ATOM 883 C CA . SER A 1 106 ? 3.095 -10.029 -13.626 1.00 89.50 106 SER A CA 1
ATOM 884 C C . SER A 1 106 ? 2.975 -10.068 -12.111 1.00 89.50 106 SER A C 1
ATOM 886 O O . SER A 1 106 ? 3.783 -10.715 -11.445 1.00 89.50 106 SER A O 1
ATOM 888 N N . VAL A 1 107 ? 1.924 -9.452 -11.581 1.00 91.00 107 VAL A N 1
ATOM 889 C CA . VAL A 1 107 ? 1.592 -9.447 -10.154 1.00 91.00 107 VAL A CA 1
ATOM 890 C C . VAL A 1 107 ? 0.119 -9.780 -9.959 1.00 91.00 107 VAL A C 1
ATOM 892 O O . VAL A 1 107 ? -0.729 -9.354 -10.745 1.00 91.00 107 VAL A O 1
ATOM 895 N N . ASP A 1 108 ? -0.175 -10.529 -8.905 1.00 88.38 108 ASP A N 1
ATOM 896 C CA . ASP A 1 108 ? -1.543 -10.811 -8.494 1.00 88.38 108 ASP A CA 1
ATOM 897 C C . ASP A 1 108 ? -2.076 -9.657 -7.646 1.00 88.38 108 ASP A C 1
ATOM 899 O O . ASP A 1 108 ? -1.395 -9.147 -6.752 1.00 88.38 108 ASP A O 1
ATOM 903 N N . PHE A 1 109 ? -3.296 -9.228 -7.945 1.00 87.69 109 PHE A N 1
ATOM 904 C CA . PHE A 1 109 ? -4.017 -8.216 -7.192 1.00 87.69 109 PHE A CA 1
ATOM 905 C C . PHE A 1 109 ? -5.477 -8.646 -7.051 1.00 87.69 109 PHE A C 1
ATOM 907 O O . PHE A 1 109 ? -6.224 -8.652 -8.032 1.00 87.69 109 PHE A O 1
ATOM 914 N N . LEU A 1 110 ? -5.877 -8.993 -5.822 1.00 87.75 110 LEU A N 1
ATOM 915 C CA . LEU A 1 110 ? -7.162 -9.636 -5.525 1.00 87.75 110 LEU A CA 1
ATOM 916 C C . LEU A 1 110 ? -7.330 -10.919 -6.365 1.00 87.75 110 LEU A C 1
ATOM 918 O O . LEU A 1 110 ? -6.414 -11.733 -6.433 1.00 87.75 110 LEU A O 1
ATOM 922 N N . ASP A 1 111 ? -8.468 -11.073 -7.040 1.00 87.69 111 ASP A N 1
ATOM 923 C CA . ASP A 1 111 ? -8.788 -12.209 -7.911 1.00 87.69 111 ASP A CA 1
ATOM 924 C C . ASP A 1 111 ? -8.331 -11.978 -9.365 1.00 87.69 111 ASP A C 1
ATOM 926 O O . ASP A 1 111 ? -8.980 -12.412 -10.315 1.00 87.69 111 ASP A O 1
ATOM 930 N N . THR A 1 112 ? -7.287 -11.176 -9.588 1.00 85.38 112 THR A N 1
ATOM 931 C CA . THR A 1 112 ? -6.826 -10.835 -10.939 1.00 85.38 112 THR A CA 1
ATOM 932 C C . THR A 1 112 ? -5.310 -10.786 -11.017 1.00 85.38 112 THR A C 1
ATOM 934 O O . THR A 1 112 ? -4.655 -10.046 -10.286 1.00 85.38 112 THR A O 1
ATOM 937 N N . THR A 1 113 ? -4.745 -11.497 -11.988 1.00 89.38 113 THR A N 1
ATOM 938 C CA . THR A 1 113 ? -3.336 -11.351 -12.353 1.00 89.38 113 THR A CA 1
ATOM 939 C C . THR A 1 113 ? -3.194 -10.227 -13.370 1.00 89.38 113 THR A C 1
ATOM 941 O O . THR A 1 113 ? -3.762 -10.274 -14.467 1.00 89.38 113 THR A O 1
ATOM 944 N N . VAL A 1 114 ? -2.404 -9.214 -13.027 1.00 86.94 114 VAL A N 1
ATOM 945 C CA . VAL A 1 114 ? -2.028 -8.128 -13.932 1.00 86.94 114 VAL A CA 1
ATOM 946 C C . VAL A 1 114 ? -0.666 -8.458 -14.528 1.00 86.94 114 VAL A C 1
ATOM 948 O O . VAL A 1 114 ? 0.314 -8.578 -13.801 1.00 86.94 114 VAL A O 1
ATOM 951 N N . SER A 1 115 ? -0.586 -8.586 -15.851 1.00 89.50 115 SER A N 1
ATOM 952 C CA . SER A 1 115 ? 0.658 -8.849 -16.581 1.00 89.50 115 SER A CA 1
ATOM 953 C C . SER A 1 115 ? 0.987 -7.742 -17.574 1.00 89.50 115 SER A C 1
ATOM 955 O O . SER A 1 115 ? 0.098 -7.109 -18.147 1.00 89.50 115 SER A O 1
ATOM 957 N N . ILE A 1 116 ? 2.276 -7.507 -17.796 1.00 85.3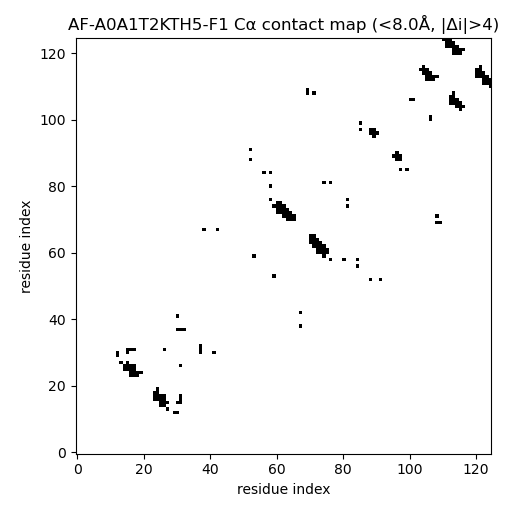1 116 ILE A N 1
ATOM 958 C CA . ILE A 1 116 ? 2.779 -6.546 -18.774 1.00 85.31 116 ILE A CA 1
ATOM 959 C C . ILE A 1 116 ? 3.279 -7.328 -19.987 1.00 85.31 116 ILE A C 1
ATOM 961 O O . ILE A 1 116 ? 4.187 -8.149 -19.889 1.00 85.31 116 ILE A O 1
ATOM 965 N N . ARG A 1 117 ? 2.701 -7.067 -21.164 1.00 84.06 117 ARG A N 1
ATOM 966 C CA . ARG A 1 117 ? 3.212 -7.589 -22.444 1.00 84.06 117 ARG A CA 1
ATOM 967 C C . ARG A 1 117 ? 3.246 -6.467 -23.472 1.00 84.06 117 ARG A C 1
ATOM 969 O O . ARG A 1 117 ? 2.249 -5.778 -23.660 1.00 84.06 117 ARG A O 1
ATOM 976 N N . ASN A 1 118 ? 4.374 -6.275 -24.157 1.00 82.25 118 ASN A N 1
ATOM 977 C CA . ASN A 1 118 ? 4.540 -5.234 -25.185 1.00 82.25 118 ASN A CA 1
ATOM 978 C C . ASN A 1 118 ? 4.095 -3.829 -24.712 1.00 82.25 118 ASN A C 1
ATOM 980 O O . ASN A 1 118 ? 3.342 -3.148 -25.409 1.00 82.25 118 ASN A O 1
ATOM 984 N N . ASN A 1 119 ? 4.502 -3.423 -23.502 1.00 77.50 119 ASN A N 1
ATOM 985 C CA . ASN A 1 119 ? 4.104 -2.164 -22.849 1.00 77.50 119 ASN A CA 1
ATOM 986 C C . ASN A 1 119 ? 2.583 -1.966 -22.684 1.00 77.50 119 ASN A C 1
ATOM 988 O O . ASN A 1 119 ? 2.105 -0.838 -22.566 1.00 77.50 119 ASN A O 1
ATOM 992 N N . ARG A 1 120 ? 1.802 -3.048 -22.671 1.00 81.31 120 ARG A N 1
ATOM 993 C CA . ARG A 1 120 ? 0.367 -3.024 -22.376 1.00 81.31 120 ARG A CA 1
ATOM 994 C C . ARG A 1 120 ? 0.070 -3.899 -21.169 1.00 81.31 120 ARG A C 1
ATOM 996 O O . ARG A 1 120 ? 0.668 -4.961 -21.010 1.00 81.31 120 ARG A O 1
ATOM 1003 N N . LEU A 1 121 ? -0.863 -3.433 -20.343 1.00 83.31 121 LEU A N 1
ATOM 1004 C CA . LEU A 1 121 ? -1.389 -4.190 -19.214 1.00 83.31 121 LEU A CA 1
ATOM 1005 C C . LEU A 1 121 ? -2.468 -5.152 -19.709 1.00 83.31 121 LEU A C 1
ATOM 1007 O O . LEU A 1 121 ? -3.373 -4.755 -20.445 1.00 83.31 121 LEU A O 1
ATOM 1011 N N . PHE A 1 122 ? -2.367 -6.403 -19.282 1.00 86.00 122 PHE A N 1
ATOM 1012 C CA . PHE A 1 122 ? -3.346 -7.456 -19.505 1.00 86.00 122 PHE A CA 1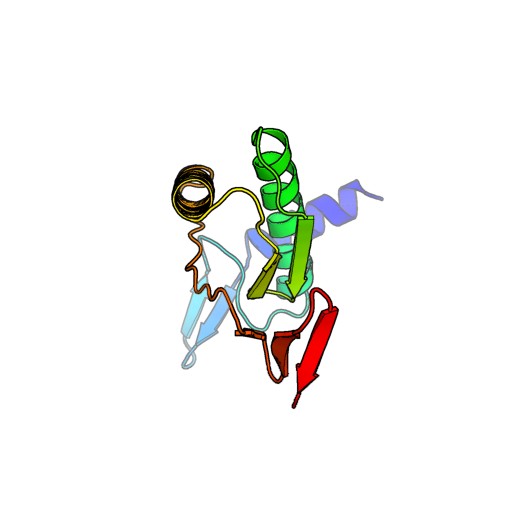
ATOM 1013 C C . PHE A 1 122 ? -3.797 -7.989 -18.155 1.00 86.00 122 PHE A C 1
ATOM 1015 O O . PHE A 1 122 ? -2.972 -8.222 -17.275 1.00 86.00 122 PHE A O 1
ATOM 1022 N N . THR A 1 123 ? -5.096 -8.205 -18.004 1.00 85.38 123 THR A N 1
ATOM 1023 C CA . THR A 1 123 ? -5.690 -8.776 -16.796 1.00 85.38 123 THR A CA 1
ATOM 1024 C C . THR A 1 123 ? -6.290 -10.133 -17.119 1.00 85.38 123 THR A C 1
ATOM 1026 O O . THR A 1 123 ? -7.053 -10.245 -18.083 1.00 85.38 123 THR A O 1
ATOM 1029 N N . SER A 1 124 ? -5.970 -11.144 -16.321 1.00 83.19 124 SER A N 1
ATOM 1030 C CA . SER A 1 124 ? -6.609 -12.462 -16.364 1.00 83.19 124 SER A CA 1
ATOM 1031 C C . SER A 1 124 ? -7.199 -12.803 -14.999 1.00 83.19 124 SER A C 1
ATOM 1033 O O . SER A 1 124 ? -6.618 -12.430 -13.981 1.00 83.19 124 SER A O 1
ATOM 1035 N N . LEU A 1 125 ? -8.349 -13.482 -15.014 1.00 71.19 125 LEU A N 1
ATOM 1036 C CA . LEU A 1 125 ? -8.964 -14.122 -13.847 1.00 71.19 125 LEU A CA 1
ATOM 1037 C C . LEU A 1 125 ? -8.327 -15.491 -13.594 1.00 71.19 125 LEU A C 1
ATOM 1039 O O . LEU A 1 125 ? -7.932 -16.126 -14.604 1.00 71.19 125 LEU A O 1
#

Nearest PDB structures (foldseek):
  6xm2-assembly1_K  TM=1.933E-01  e=8.322E+00  Homo sapiens

pLDDT: mean 79.49, std 16.79, range [45.41, 97.31]

Mean predicted aligned error: 10.27 Å

InterPro domains:
  IPR000477 Reverse transcriptase domain [PS50878] (1-125)

Sequence (125 aa):
SPDDLTKLIRFILTHNAFTFNGQHYLQEHGTAMGTKFAPQYANLFMHKLEQDFLSTQTLQPDLYKRYIDDIFLIWTHGLEALKHFHNAFNHFHPTIKLTIGYSYDSVDFLDTTVSIRNNRLFTSL

Organism: NCBI:txid1918949